Protein AF-A0A380P853-F1 (afdb_monomer)

Organism: Weissella viridescens (NCBI:txid1629)

Structure (mmCIF, N/CA/C/O backbone):
data_AF-A0A380P853-F1
#
_entry.id   AF-A0A380P853-F1
#
loop_
_atom_site.group_PDB
_atom_site.id
_atom_site.type_symbol
_atom_site.label_atom_id
_atom_site.label_alt_id
_atom_site.label_comp_id
_atom_site.label_asym_id
_atom_site.label_entity_id
_atom_site.label_seq_id
_atom_site.pdbx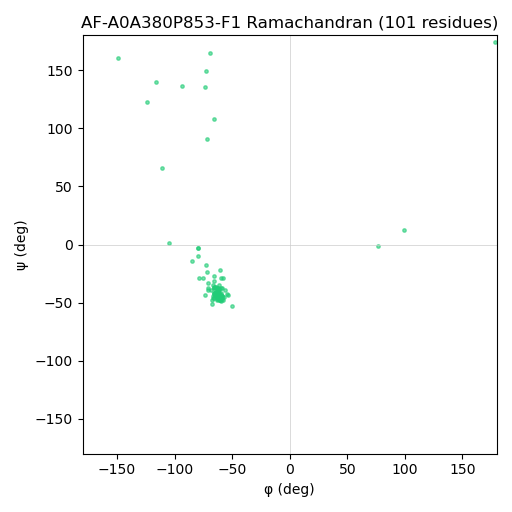_PDB_ins_code
_atom_site.Cartn_x
_atom_site.Cartn_y
_atom_site.Cartn_z
_atom_site.occupancy
_atom_site.B_iso_or_equiv
_atom_site.auth_seq_id
_atom_site.auth_comp_id
_atom_site.auth_asym_id
_atom_site.auth_atom_id
_atom_site.pdbx_PDB_model_num
ATOM 1 N N . MET A 1 1 ? 10.423 14.005 13.759 1.00 86.38 1 MET A N 1
ATOM 2 C CA . MET A 1 1 ? 11.575 13.554 12.939 1.00 86.38 1 MET A CA 1
ATOM 3 C C . MET A 1 1 ? 11.559 12.059 12.640 1.00 86.38 1 MET A C 1
ATOM 5 O O . MET A 1 1 ? 11.728 11.718 11.480 1.00 86.38 1 MET A O 1
ATOM 9 N N . VAL A 1 2 ? 11.322 11.178 13.622 1.00 93.44 2 VAL A N 1
ATOM 10 C CA . VAL A 1 2 ? 11.344 9.708 13.429 1.00 93.44 2 VAL A CA 1
ATOM 11 C C . VAL A 1 2 ? 10.426 9.224 12.297 1.00 93.44 2 VAL A C 1
ATOM 13 O O . VAL A 1 2 ? 10.864 8.444 11.462 1.00 93.44 2 VAL A O 1
ATOM 16 N N . ALA A 1 3 ? 9.197 9.743 12.199 1.00 87.69 3 ALA A N 1
ATOM 17 C CA . ALA A 1 3 ? 8.273 9.385 11.116 1.00 87.69 3 ALA A CA 1
ATOM 18 C C . ALA A 1 3 ? 8.860 9.656 9.716 1.00 87.69 3 ALA A C 1
ATOM 20 O O . ALA A 1 3 ? 8.829 8.788 8.851 1.00 87.69 3 ALA A O 1
ATOM 21 N N . ASN A 1 4 ? 9.478 10.824 9.516 1.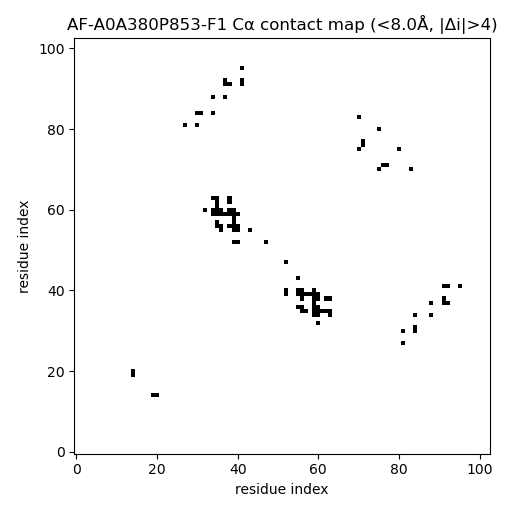00 91.56 4 ASN A N 1
ATOM 22 C CA . ASN A 1 4 ? 10.081 11.192 8.232 1.00 91.56 4 ASN A CA 1
ATOM 23 C C . ASN A 1 4 ? 11.287 10.303 7.895 1.00 91.56 4 ASN A C 1
ATOM 25 O O . ASN A 1 4 ? 11.487 9.966 6.732 1.00 91.56 4 ASN A O 1
ATOM 29 N N . ALA A 1 5 ? 12.064 9.895 8.904 1.00 94.12 5 ALA A N 1
ATOM 30 C CA . ALA A 1 5 ? 13.174 8.965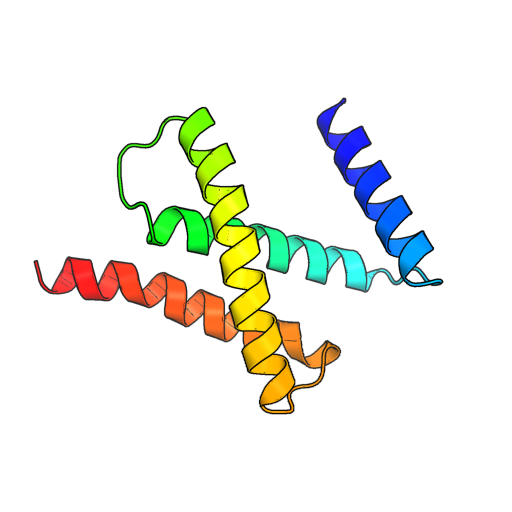 8.717 1.00 94.12 5 ALA A CA 1
ATOM 31 C C . ALA A 1 5 ? 12.684 7.570 8.289 1.00 94.12 5 ALA A C 1
ATOM 33 O O . ALA A 1 5 ? 13.256 6.987 7.373 1.00 94.12 5 ALA A O 1
ATOM 34 N N . LEU A 1 6 ? 11.599 7.065 8.889 1.00 91.62 6 LEU A N 1
ATOM 35 C CA . LEU A 1 6 ? 10.986 5.786 8.504 1.00 91.62 6 LEU A CA 1
ATOM 36 C C . LEU A 1 6 ? 10.432 5.822 7.073 1.00 91.62 6 LEU A C 1
ATOM 38 O O . LEU A 1 6 ? 10.649 4.883 6.310 1.00 91.62 6 LEU A O 1
ATOM 42 N N . ILE A 1 7 ? 9.776 6.922 6.689 1.00 88.00 7 ILE A N 1
ATOM 43 C CA . ILE A 1 7 ? 9.270 7.119 5.322 1.00 88.00 7 ILE A CA 1
ATOM 44 C C . ILE A 1 7 ? 10.431 7.168 4.318 1.00 88.00 7 ILE A C 1
ATOM 46 O O . ILE A 1 7 ? 10.394 6.480 3.29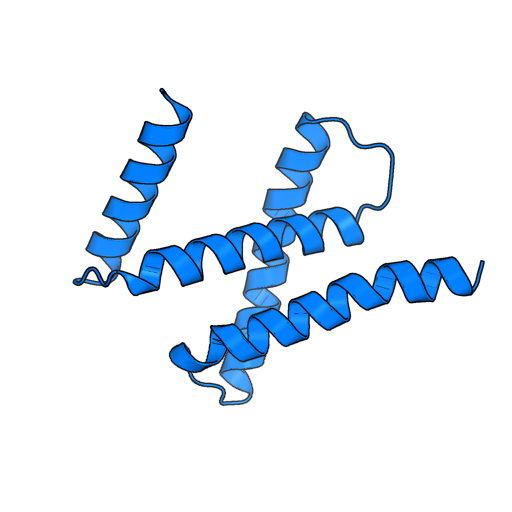8 1.00 88.00 7 ILE A O 1
ATOM 50 N N . GLY A 1 8 ? 11.484 7.939 4.615 1.00 90.00 8 GLY A N 1
ATOM 51 C CA . GLY A 1 8 ? 12.663 8.048 3.753 1.00 90.00 8 GLY A CA 1
ATOM 52 C C . GLY A 1 8 ? 13.407 6.720 3.588 1.00 90.00 8 GLY A C 1
ATOM 53 O O . GLY A 1 8 ? 13.777 6.355 2.474 1.00 90.00 8 GLY A O 1
ATOM 54 N N . LEU A 1 9 ? 13.569 5.963 4.677 1.00 93.31 9 LEU A N 1
ATOM 55 C CA . LEU A 1 9 ? 14.205 4.645 4.654 1.00 93.31 9 LEU A CA 1
ATOM 56 C C . LEU A 1 9 ? 13.378 3.636 3.845 1.00 93.31 9 LEU A C 1
ATOM 58 O O . LEU A 1 9 ? 13.939 2.912 3.025 1.00 93.31 9 LEU A O 1
ATOM 62 N N . GLY A 1 10 ? 12.051 3.628 4.009 1.00 90.00 10 GLY A N 1
ATOM 63 C CA . GLY A 1 10 ? 11.160 2.792 3.201 1.00 90.00 10 GLY A CA 1
ATOM 64 C C . GLY A 1 10 ? 11.279 3.091 1.703 1.00 90.00 10 GLY A C 1
ATOM 65 O O . GLY A 1 10 ? 11.418 2.170 0.901 1.00 90.00 10 GLY A O 1
ATOM 66 N N . GLY A 1 11 ? 11.316 4.373 1.328 1.00 88.12 11 GLY A N 1
ATOM 67 C CA . GLY A 1 11 ? 11.526 4.789 -0.062 1.00 88.12 11 GLY A CA 1
ATOM 68 C C . GLY A 1 11 ? 12.874 4.333 -0.631 1.00 88.12 11 GLY A C 1
ATOM 69 O O . GLY A 1 11 ? 12.928 3.830 -1.753 1.00 88.12 11 GLY A O 1
ATOM 70 N N . ALA A 1 12 ? 13.951 4.439 0.155 1.00 90.44 12 ALA A N 1
ATOM 71 C CA . ALA A 1 12 ? 15.284 3.992 -0.251 1.00 90.44 12 ALA A CA 1
ATOM 72 C C . ALA A 1 12 ? 15.351 2.471 -0.485 1.00 90.44 12 ALA A C 1
ATOM 74 O O . ALA A 1 12 ? 15.938 2.031 -1.474 1.00 90.44 12 ALA A O 1
ATOM 75 N N . LEU A 1 13 ? 14.713 1.670 0.378 1.00 92.62 13 LEU A N 1
ATOM 76 C CA . LEU A 1 13 ? 14.638 0.214 0.209 1.00 92.62 13 LEU A CA 1
ATOM 77 C C . LEU A 1 13 ? 13.855 -0.180 -1.049 1.00 92.62 13 LEU A C 1
ATOM 79 O O . LEU A 1 13 ? 14.279 -1.075 -1.777 1.00 92.62 13 LEU A O 1
ATOM 83 N N . VAL A 1 14 ? 12.744 0.502 -1.339 1.00 87.56 14 VAL A N 1
ATOM 84 C CA . VAL A 1 14 ? 11.949 0.246 -2.551 1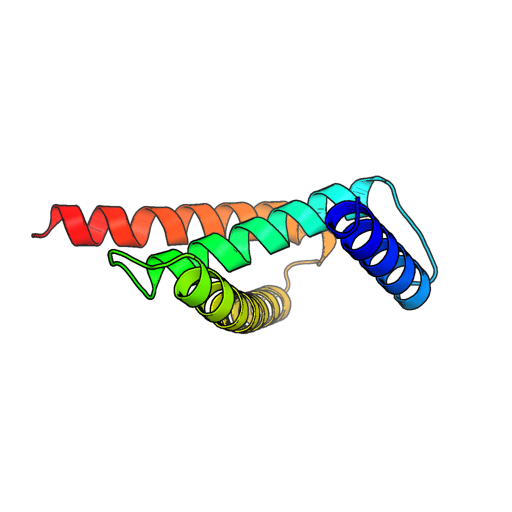.00 87.56 14 VAL A CA 1
ATOM 85 C C . VAL A 1 14 ? 12.737 0.592 -3.815 1.00 87.56 14 VAL A C 1
ATOM 87 O O . VAL A 1 14 ? 12.742 -0.191 -4.763 1.00 87.56 14 VAL A O 1
ATOM 90 N N . ALA A 1 15 ? 13.440 1.727 -3.829 1.00 90.19 15 ALA A N 1
ATOM 91 C CA . ALA A 1 15 ? 14.294 2.111 -4.952 1.00 90.19 15 ALA A CA 1
ATOM 92 C C . ALA A 1 15 ? 15.439 1.109 -5.171 1.00 90.19 15 ALA A C 1
ATOM 94 O O . ALA A 1 15 ? 15.717 0.726 -6.307 1.00 90.19 15 ALA A O 1
ATOM 95 N N . GLN A 1 16 ? 16.064 0.631 -4.088 1.00 94.00 16 GLN A N 1
ATOM 96 C CA . GLN A 1 16 ? 17.089 -0.411 -4.168 1.00 94.00 16 GLN A CA 1
ATOM 97 C C . GLN A 1 16 ? 16.518 -1.720 -4.729 1.00 94.00 16 GLN A C 1
ATOM 99 O O . GLN A 1 16 ? 17.134 -2.317 -5.606 1.00 94.00 16 GLN A O 1
ATOM 104 N N . ASN A 1 17 ? 15.337 -2.143 -4.267 1.00 90.81 17 ASN A N 1
ATOM 105 C CA . ASN A 1 17 ? 14.677 -3.360 -4.741 1.00 90.81 17 ASN A CA 1
ATOM 106 C C . ASN A 1 17 ? 14.320 -3.294 -6.234 1.00 90.81 17 ASN A C 1
ATOM 108 O O . ASN A 1 17 ? 14.429 -4.292 -6.939 1.00 90.81 17 ASN A O 1
ATOM 112 N N . ASN A 1 18 ? 13.898 -2.126 -6.719 1.00 86.56 18 ASN A N 1
ATOM 113 C CA . ASN A 1 18 ? 13.495 -1.952 -8.113 1.00 86.56 18 ASN A CA 1
ATOM 114 C C . ASN A 1 18 ? 14.683 -1.660 -9.051 1.00 86.56 18 ASN A C 1
ATOM 116 O O . ASN A 1 18 ? 14.526 -1.745 -10.265 1.00 86.56 18 ASN A O 1
ATOM 120 N N . GLY A 1 19 ? 15.862 -1.316 -8.519 1.00 90.62 19 GLY A N 1
ATOM 121 C CA . GLY A 1 19 ? 17.071 -1.019 -9.298 1.00 90.62 19 GLY A CA 1
ATOM 122 C C . GLY A 1 19 ? 17.085 0.358 -9.973 1.00 90.62 19 GLY A C 1
ATOM 123 O O . GLY A 1 19 ? 18.073 0.720 -10.609 1.00 90.62 19 GLY A O 1
ATOM 124 N N . PHE A 1 20 ? 16.019 1.144 -9.826 1.00 86.56 20 PHE A N 1
ATOM 125 C CA . PHE A 1 20 ? 15.911 2.517 -10.307 1.00 86.56 20 PHE A CA 1
ATOM 126 C C . PHE A 1 20 ? 14.996 3.334 -9.387 1.00 86.56 20 PHE A C 1
ATOM 128 O O . PHE A 1 20 ? 14.182 2.788 -8.638 1.00 86.56 20 PHE A O 1
ATOM 135 N N . ALA A 1 21 ? 15.128 4.657 -9.454 1.00 86.38 21 ALA A N 1
ATOM 136 C CA . ALA A 1 21 ? 14.257 5.596 -8.764 1.00 86.38 21 ALA A CA 1
ATOM 137 C C . ALA A 1 21 ? 13.658 6.569 -9.784 1.00 86.38 21 ALA A C 1
ATOM 139 O O . ALA A 1 21 ? 14.394 7.260 -10.486 1.00 86.38 21 ALA A O 1
ATOM 140 N N . ASP A 1 22 ? 12.331 6.631 -9.845 1.00 83.56 22 ASP A N 1
ATOM 141 C CA . ASP A 1 22 ? 11.580 7.587 -10.661 1.00 83.56 22 ASP A CA 1
ATOM 142 C C . ASP A 1 22 ? 10.765 8.513 -9.739 1.00 83.56 22 ASP A C 1
ATOM 144 O O . ASP A 1 22 ? 10.183 8.070 -8.745 1.00 83.56 22 ASP A O 1
ATOM 148 N N . VAL A 1 23 ? 10.706 9.808 -10.062 1.00 81.50 23 VAL A N 1
ATOM 149 C CA . VAL A 1 23 ? 9.950 10.826 -9.304 1.00 81.50 23 VAL A CA 1
ATOM 150 C C . VAL A 1 23 ? 8.457 10.464 -9.201 1.00 81.50 23 VAL A C 1
ATOM 152 O O . VAL A 1 23 ? 7.800 10.763 -8.202 1.00 81.50 23 VAL A O 1
ATOM 155 N N . ASN A 1 24 ? 7.922 9.745 -10.186 1.00 78.75 24 ASN A N 1
ATOM 156 C CA . ASN A 1 24 ? 6.543 9.270 -10.227 1.00 78.75 24 ASN A CA 1
ATOM 157 C C . ASN A 1 24 ? 6.255 8.115 -9.251 1.00 78.75 24 ASN A C 1
ATOM 159 O O . ASN A 1 24 ? 5.082 7.884 -8.931 1.00 78.75 24 ASN A O 1
ATOM 163 N N . MET A 1 25 ? 7.276 7.414 -8.736 1.00 76.69 25 MET A N 1
ATOM 164 C CA . MET A 1 25 ? 7.096 6.303 -7.784 1.00 76.69 25 MET A CA 1
ATOM 165 C C . MET A 1 25 ? 6.519 6.769 -6.442 1.00 76.69 25 MET A C 1
ATOM 167 O O . MET A 1 25 ? 5.756 6.039 -5.802 1.00 76.69 25 MET A O 1
ATOM 171 N N . GLY A 1 26 ? 6.836 8.001 -6.026 1.00 78.75 26 GLY A N 1
ATOM 172 C CA . GLY A 1 26 ? 6.301 8.587 -4.795 1.00 78.75 26 GLY A CA 1
ATOM 173 C C . GLY A 1 26 ? 4.781 8.742 -4.845 1.00 78.75 26 GLY A C 1
ATOM 174 O O . GLY A 1 26 ? 4.084 8.362 -3.906 1.00 78.75 26 GLY A O 1
ATOM 175 N N . ILE A 1 27 ? 4.257 9.205 -5.984 1.00 80.00 27 ILE A N 1
ATOM 176 C CA . ILE A 1 27 ? 2.814 9.374 -6.201 1.00 80.00 27 ILE A CA 1
ATOM 177 C C . ILE A 1 27 ? 2.102 8.020 -6.110 1.00 80.00 27 ILE A C 1
ATOM 179 O O . ILE A 1 27 ? 1.095 7.905 -5.415 1.00 80.00 27 ILE A O 1
ATOM 183 N N . GLY A 1 28 ? 2.644 6.979 -6.755 1.00 76.69 28 GLY A N 1
ATOM 184 C CA . GLY A 1 28 ? 2.081 5.626 -6.679 1.00 76.69 28 GLY A CA 1
ATOM 185 C C . GLY A 1 28 ? 2.040 5.087 -5.247 1.00 76.69 28 GLY A C 1
ATOM 186 O O . GLY A 1 28 ? 1.030 4.538 -4.813 1.00 76.69 28 GLY A O 1
ATOM 187 N N . THR A 1 29 ? 3.105 5.323 -4.479 1.00 79.31 29 THR A N 1
ATOM 188 C CA . THR A 1 29 ? 3.208 4.873 -3.082 1.00 79.31 29 THR A CA 1
ATOM 189 C C . THR A 1 29 ? 2.165 5.542 -2.181 1.00 79.31 29 THR A C 1
ATOM 191 O O . THR A 1 29 ? 1.546 4.867 -1.359 1.00 79.31 29 THR A O 1
ATOM 194 N N . ILE A 1 30 ? 1.913 6.845 -2.361 1.00 82.88 30 ILE A N 1
ATOM 195 C CA . ILE A 1 30 ? 0.886 7.580 -1.602 1.00 82.88 30 ILE A CA 1
ATOM 196 C C . ILE A 1 30 ? -0.511 7.026 -1.899 1.00 82.88 30 ILE A C 1
ATOM 198 O O . ILE A 1 30 ? -1.287 6.796 -0.975 1.00 82.88 30 ILE A O 1
ATOM 202 N N . VAL A 1 31 ? -0.824 6.769 -3.172 1.00 79.06 31 VAL A N 1
ATOM 203 C CA . VAL A 1 31 ? -2.131 6.221 -3.572 1.00 79.06 31 VAL A CA 1
ATOM 204 C C . VAL A 1 31 ? -2.358 4.842 -2.951 1.00 79.06 31 VAL A C 1
ATOM 206 O O . VAL A 1 31 ? -3.417 4.599 -2.380 1.00 79.06 31 VAL A O 1
ATOM 209 N N . VAL A 1 32 ? -1.350 3.964 -2.986 1.00 79.81 32 VAL A N 1
ATOM 210 C CA . VAL A 1 32 ? -1.415 2.631 -2.360 1.00 79.81 32 VAL A CA 1
ATOM 211 C C . VAL A 1 32 ? -1.607 2.725 -0.842 1.00 79.81 32 VAL A C 1
ATOM 213 O O . VAL A 1 32 ? -2.388 1.959 -0.268 1.00 79.81 32 VAL A O 1
ATOM 216 N N . ALA A 1 33 ? -0.929 3.670 -0.184 1.00 84.38 33 ALA A N 1
ATOM 217 C CA . ALA A 1 33 ? -1.080 3.897 1.250 1.00 84.38 33 ALA A CA 1
ATOM 218 C C . ALA A 1 33 ? -2.509 4.344 1.600 1.00 84.38 33 ALA A C 1
ATOM 220 O O . ALA A 1 33 ? -3.136 3.754 2.479 1.00 84.38 33 ALA A O 1
ATOM 221 N N . LEU A 1 34 ? -3.052 5.325 0.872 1.00 85.44 34 LEU A N 1
ATOM 222 C CA . LEU A 1 34 ? -4.423 5.807 1.065 1.00 85.44 34 LEU A CA 1
ATOM 223 C C . LEU A 1 34 ? -5.460 4.709 0.791 1.00 85.44 34 LEU A C 1
ATOM 225 O O . LEU A 1 34 ? -6.392 4.549 1.575 1.00 85.44 34 LEU A O 1
ATOM 229 N N . ALA A 1 35 ? -5.271 3.909 -0.262 1.00 82.06 35 ALA A N 1
ATOM 230 C CA . ALA A 1 35 ? -6.138 2.775 -0.583 1.00 82.06 35 ALA A CA 1
ATOM 231 C C . ALA A 1 35 ? -6.215 1.765 0.564 1.00 82.06 35 ALA A C 1
ATOM 233 O O . ALA A 1 35 ? -7.301 1.362 0.974 1.00 82.06 35 ALA A O 1
ATOM 234 N N . SER A 1 36 ? -5.054 1.394 1.105 1.00 84.88 36 SER A N 1
ATOM 235 C CA . SER A 1 36 ? -4.948 0.436 2.207 1.00 84.88 36 SER A CA 1
ATOM 236 C C . SER A 1 36 ? -5.662 0.938 3.466 1.00 84.88 36 SER A C 1
ATOM 238 O O . SER A 1 36 ? -6.321 0.155 4.147 1.00 84.88 36 SER A O 1
ATOM 240 N N . ILE A 1 37 ? -5.572 2.244 3.752 1.00 85.81 37 ILE A N 1
ATOM 241 C CA . ILE A 1 37 ? -6.247 2.873 4.895 1.00 85.81 37 ILE A CA 1
ATOM 242 C C . ILE A 1 37 ? -7.764 2.861 4.711 1.00 85.81 37 ILE A C 1
ATOM 244 O O . ILE A 1 37 ? -8.472 2.385 5.594 1.00 85.81 37 ILE A O 1
ATOM 248 N N . ILE A 1 38 ? -8.252 3.323 3.557 1.00 83.94 38 ILE A N 1
ATOM 249 C CA . ILE A 1 38 ? -9.688 3.395 3.264 1.00 83.94 38 ILE A CA 1
ATOM 250 C C . ILE A 1 38 ? -10.314 2.000 3.297 1.00 83.94 38 ILE A C 1
ATOM 252 O O . ILE A 1 38 ? -11.343 1.811 3.933 1.00 83.94 38 ILE A O 1
ATOM 256 N N . ILE A 1 39 ? -9.687 1.007 2.658 1.00 82.88 39 ILE A N 1
ATOM 257 C CA . ILE A 1 39 ? -10.193 -0.373 2.654 1.00 82.88 39 ILE A CA 1
ATOM 258 C C . ILE A 1 39 ? -10.276 -0.922 4.082 1.00 82.88 39 ILE A C 1
ATOM 260 O O . ILE A 1 39 ? -11.282 -1.532 4.440 1.00 82.88 39 ILE A O 1
ATOM 264 N N . GLY A 1 40 ? -9.251 -0.686 4.907 1.00 84.94 40 GLY A N 1
ATOM 265 C CA . GLY A 1 40 ? -9.282 -1.074 6.316 1.00 84.94 40 GLY A CA 1
ATOM 266 C C . GLY A 1 40 ? -10.434 -0.406 7.071 1.00 84.94 40 GLY A C 1
ATOM 267 O O . GLY A 1 40 ? -11.207 -1.084 7.741 1.00 84.94 40 GLY A O 1
ATOM 268 N N . GLU A 1 41 ? -10.590 0.907 6.927 1.00 80.75 41 GLU A N 1
ATOM 269 C CA . GLU A 1 41 ? -11.616 1.681 7.635 1.00 80.75 41 GLU A CA 1
ATOM 270 C C . GLU A 1 41 ? -13.046 1.309 7.209 1.00 80.75 41 GLU A C 1
ATOM 272 O O . GLU A 1 41 ? -13.927 1.198 8.058 1.00 80.75 41 GLU A O 1
ATOM 277 N N . VAL A 1 42 ? -13.277 1.028 5.922 1.00 79.25 42 VAL A N 1
ATOM 278 C CA . VAL A 1 42 ? -14.593 0.603 5.413 1.00 79.25 42 VAL A CA 1
ATOM 279 C C . VAL A 1 42 ? -15.008 -0.753 5.988 1.00 79.25 42 VAL A C 1
ATOM 281 O O . VAL A 1 42 ? -16.159 -0.919 6.395 1.00 79.25 42 VAL A O 1
ATOM 284 N N . ILE A 1 43 ? -14.086 -1.718 6.055 1.00 76.06 43 ILE A N 1
ATOM 285 C CA . ILE A 1 43 ? -14.383 -3.068 6.565 1.00 76.06 43 ILE A CA 1
ATOM 286 C C . ILE A 1 43 ? -14.735 -3.029 8.052 1.00 76.06 43 ILE A C 1
ATOM 288 O O . ILE A 1 43 ? -15.628 -3.749 8.498 1.00 76.06 43 ILE A O 1
ATOM 292 N N . PHE A 1 44 ? -14.061 -2.176 8.817 1.00 72.19 44 PHE A N 1
ATOM 293 C CA . PHE A 1 44 ? -14.281 -2.053 10.249 1.00 72.19 44 PHE A CA 1
ATOM 294 C C . PHE A 1 44 ? -14.935 -0.706 10.573 1.00 72.19 44 PHE A C 1
ATOM 296 O O . PHE A 1 44 ? -14.357 0.163 11.223 1.00 72.19 44 PHE A O 1
ATOM 303 N N . SER A 1 45 ? -16.169 -0.542 10.100 1.00 63.66 45 SER A N 1
ATOM 304 C CA . SER A 1 45 ? -16.981 0.649 10.356 1.00 63.66 45 SER A CA 1
ATOM 305 C C . SER A 1 45 ? -17.331 0.760 11.853 1.00 63.66 45 SER A C 1
ATOM 307 O O . SER A 1 45 ? -18.139 -0.015 12.364 1.00 63.66 45 SER A O 1
ATOM 309 N N . GLY A 1 46 ? -16.721 1.710 12.578 1.00 67.25 46 GLY A N 1
ATOM 310 C CA . GLY A 1 46 ? -16.989 1.947 14.005 1.00 67.25 46 GLY A CA 1
ATOM 311 C C . GLY A 1 46 ? -16.140 3.056 14.649 1.00 67.25 46 GLY A C 1
ATOM 312 O O . GLY A 1 46 ? -15.231 3.607 14.029 1.00 67.25 46 GLY A O 1
ATOM 313 N N . GLN A 1 47 ? -16.423 3.395 15.915 1.00 66.06 47 GLN A N 1
ATOM 314 C CA . GLN A 1 47 ? -15.580 4.303 16.709 1.00 66.06 47 GLN A CA 1
ATOM 315 C C . GLN A 1 47 ? -14.273 3.597 17.089 1.00 66.06 47 GLN A C 1
ATOM 317 O O . GLN A 1 47 ? -14.197 2.905 18.100 1.00 66.06 47 GLN A O 1
ATOM 322 N N . MET A 1 48 ? -13.253 3.745 16.247 1.00 68.19 48 MET A N 1
ATOM 323 C CA . MET A 1 48 ? -11.957 3.093 16.429 1.00 68.19 48 MET A CA 1
ATOM 324 C C . MET A 1 48 ? -10.962 3.988 17.162 1.00 68.19 48 MET A C 1
ATOM 326 O O . MET A 1 48 ? -10.805 5.166 16.824 1.00 68.19 48 MET A O 1
ATOM 330 N N . SER A 1 49 ? -10.235 3.411 18.121 1.00 83.25 49 SER A N 1
ATOM 331 C CA . SER A 1 49 ? -9.063 4.065 18.701 1.00 83.25 49 SER A CA 1
ATOM 332 C C . SER A 1 49 ? -7.922 4.136 17.676 1.00 83.25 49 SER A C 1
ATOM 334 O O . SER A 1 49 ? -7.925 3.454 16.648 1.00 83.25 49 SER A O 1
ATOM 336 N N . LEU A 1 50 ? -6.909 4.962 17.948 1.00 82.81 50 LEU A N 1
ATOM 337 C CA . LEU A 1 50 ? -5.747 5.100 17.062 1.00 82.81 50 LEU A CA 1
ATOM 338 C C . LEU A 1 50 ? -5.008 3.756 16.890 1.00 82.81 50 LEU A C 1
ATOM 340 O O . LEU A 1 50 ? -4.582 3.425 15.787 1.00 82.81 50 LEU A O 1
ATOM 344 N N . THR A 1 51 ? -4.922 2.954 17.954 1.00 86.12 51 THR A N 1
ATOM 345 C CA . THR A 1 51 ? -4.310 1.618 17.916 1.00 86.12 51 THR A CA 1
ATOM 346 C C . THR A 1 51 ? -5.093 0.664 17.026 1.00 86.12 51 THR A C 1
ATOM 348 O O . THR A 1 51 ? -4.487 -0.034 16.214 1.00 86.12 51 THR A O 1
ATOM 351 N N . ASP A 1 52 ? -6.424 0.680 17.127 1.00 84.56 52 ASP A N 1
ATOM 352 C CA . ASP A 1 52 ? -7.276 -0.161 16.286 1.00 84.56 52 ASP A CA 1
ATOM 353 C C . ASP A 1 52 ? -7.050 0.196 14.822 1.00 84.56 52 ASP A C 1
ATOM 355 O O . ASP A 1 52 ? -6.716 -0.685 14.040 1.00 84.56 52 ASP A O 1
ATOM 359 N N . ARG A 1 53 ? -7.061 1.493 14.476 1.00 83.50 53 ARG A N 1
ATOM 360 C CA . ARG A 1 53 ? -6.790 1.966 13.108 1.00 83.50 53 ARG A CA 1
ATOM 361 C C . ARG A 1 53 ? -5.457 1.462 12.559 1.00 83.50 53 ARG A C 1
ATOM 363 O O . ARG A 1 53 ? -5.408 1.044 11.408 1.00 83.50 53 ARG A O 1
ATOM 370 N N . LEU A 1 54 ? -4.383 1.470 13.351 1.00 87.56 54 LEU A N 1
ATOM 371 C CA . LEU A 1 54 ? -3.083 0.956 12.902 1.00 87.56 54 LEU A CA 1
ATOM 372 C C . LEU A 1 54 ? -3.146 -0.536 12.553 1.00 87.56 54 LEU A C 1
ATOM 374 O O . LEU A 1 54 ? -2.581 -0.946 11.540 1.00 87.56 54 LEU A O 1
ATOM 378 N N . ILE A 1 55 ? -3.861 -1.331 13.349 1.00 87.69 55 ILE A N 1
ATOM 379 C CA . ILE A 1 55 ? -4.069 -2.760 13.086 1.00 87.69 55 ILE A CA 1
ATOM 380 C C . ILE A 1 55 ? -4.929 -2.935 11.830 1.00 87.69 55 ILE A C 1
ATOM 382 O O . ILE A 1 55 ? -4.573 -3.707 10.936 1.00 87.69 55 ILE A O 1
ATOM 386 N N . THR A 1 56 ? -6.016 -2.175 11.709 1.00 86.25 56 THR A N 1
ATOM 387 C CA . THR A 1 56 ? -6.927 -2.243 10.565 1.00 86.25 56 THR A CA 1
ATOM 388 C C . THR A 1 56 ? -6.239 -1.898 9.248 1.00 86.25 56 THR A C 1
ATOM 390 O O . THR A 1 56 ? -6.495 -2.543 8.234 1.00 86.25 56 THR A O 1
ATOM 393 N N . VAL A 1 57 ? -5.324 -0.924 9.251 1.00 87.88 57 VAL A N 1
ATOM 394 C CA . VAL A 1 57 ? -4.531 -0.540 8.071 1.00 87.88 57 VAL A CA 1
ATOM 395 C C . VAL A 1 57 ? -3.627 -1.683 7.607 1.00 87.88 57 VAL A C 1
ATOM 397 O O . VAL A 1 57 ? -3.481 -1.891 6.401 1.00 87.88 57 VAL A O 1
ATOM 400 N N . VAL A 1 58 ? -3.056 -2.466 8.530 1.00 90.50 58 VAL A N 1
ATOM 401 C CA . VAL A 1 58 ? -2.264 -3.654 8.172 1.00 90.50 58 VAL A CA 1
ATOM 402 C C . VAL A 1 58 ? -3.142 -4.662 7.428 1.00 90.50 58 VAL A C 1
ATOM 404 O O . VAL A 1 58 ? -2.769 -5.101 6.339 1.00 90.50 58 VAL A O 1
ATOM 407 N N . PHE A 1 59 ? -4.339 -4.959 7.941 1.00 89.88 59 PHE A N 1
ATOM 408 C CA . PHE A 1 59 ? -5.294 -5.836 7.254 1.00 89.88 59 PHE A CA 1
ATOM 409 C C . PHE A 1 59 ? -5.762 -5.261 5.910 1.00 89.88 59 PHE A C 1
ATOM 411 O O . PHE A 1 59 ? -5.786 -5.979 4.908 1.00 89.88 59 PHE A O 1
ATOM 418 N N . GLY A 1 60 ? -6.053 -3.960 5.850 1.00 88.50 60 GLY A N 1
ATOM 419 C CA . GLY A 1 60 ? -6.423 -3.263 4.619 1.00 88.50 60 GLY A CA 1
ATOM 420 C C . GLY A 1 60 ? -5.339 -3.348 3.541 1.00 88.50 60 GLY A C 1
ATOM 421 O O . GLY A 1 60 ? -5.655 -3.571 2.373 1.00 88.50 60 GLY A O 1
ATOM 422 N N . SER A 1 61 ? -4.058 -3.283 3.923 1.00 89.12 61 SER A N 1
ATOM 423 C CA . SER A 1 61 ? -2.929 -3.425 2.990 1.00 89.12 61 SER A CA 1
ATOM 424 C C . SER A 1 61 ? -2.829 -4.823 2.369 1.00 89.12 61 SER A C 1
ATOM 426 O O . SER A 1 61 ? -2.518 -4.956 1.183 1.00 89.12 61 SER A O 1
ATOM 428 N N . ILE A 1 62 ? -3.149 -5.867 3.142 1.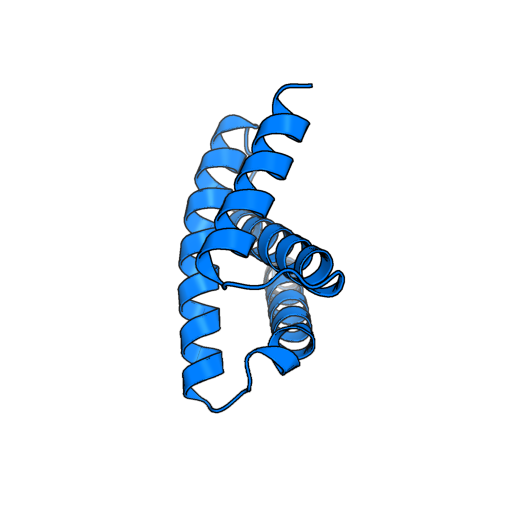00 91.25 62 ILE A N 1
ATOM 429 C CA . ILE A 1 62 ? -3.171 -7.257 2.675 1.00 91.25 62 ILE A CA 1
ATOM 430 C C . ILE A 1 62 ? -4.307 -7.443 1.665 1.00 91.25 62 ILE A C 1
ATOM 432 O O . ILE A 1 62 ? -4.087 -7.969 0.574 1.00 91.25 62 ILE A O 1
ATOM 436 N N . ILE A 1 63 ? -5.505 -6.955 1.994 1.00 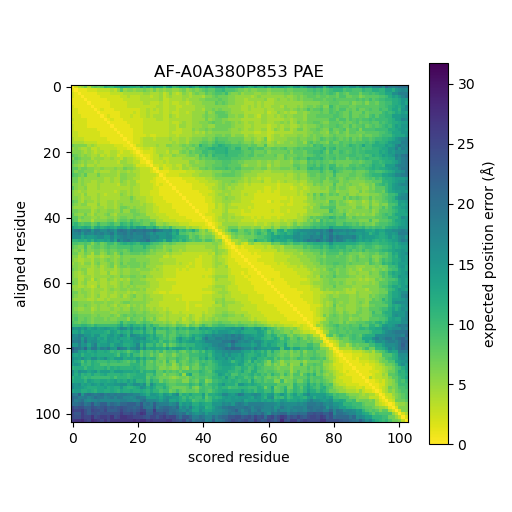88.06 63 ILE A N 1
ATOM 437 C CA . ILE A 1 63 ? -6.681 -7.031 1.116 1.00 88.06 63 ILE A CA 1
ATOM 438 C C . ILE A 1 63 ? -6.435 -6.262 -0.182 1.00 88.06 63 ILE A C 1
ATOM 440 O O . ILE A 1 63 ? -6.665 -6.799 -1.265 1.00 88.06 63 ILE A O 1
ATOM 444 N N . TYR A 1 64 ? -5.883 -5.050 -0.095 1.00 84.81 64 TYR A N 1
ATOM 445 C CA . TYR A 1 64 ? -5.495 -4.275 -1.272 1.00 84.81 64 TYR A CA 1
ATOM 446 C C . TYR A 1 64 ? -4.522 -5.049 -2.171 1.00 84.81 64 TYR A C 1
ATOM 448 O O . TYR A 1 64 ? -4.659 -5.027 -3.394 1.00 84.81 64 TYR A O 1
ATOM 456 N N . ARG A 1 65 ? -3.570 -5.790 -1.586 1.00 86.31 65 ARG A N 1
ATOM 457 C CA . ARG A 1 65 ? -2.629 -6.618 -2.350 1.00 86.31 65 ARG A CA 1
ATOM 458 C C . ARG A 1 65 ? -3.337 -7.721 -3.138 1.00 86.31 65 ARG A C 1
ATOM 460 O O . ARG A 1 65 ? -2.973 -7.946 -4.289 1.00 86.31 65 ARG A O 1
ATOM 467 N N . PHE A 1 66 ? -4.353 -8.365 -2.563 1.00 87.62 66 PHE A N 1
ATOM 468 C CA . PHE A 1 66 ? -5.163 -9.352 -3.283 1.00 87.62 66 PHE A CA 1
ATOM 469 C C . PHE A 1 66 ? -5.933 -8.720 -4.443 1.00 87.62 66 PHE A C 1
ATOM 471 O O . PHE A 1 66 ? -5.893 -9.246 -5.553 1.00 87.62 66 PHE A O 1
ATOM 478 N N . VAL A 1 67 ? -6.565 -7.565 -4.218 1.00 82.56 67 VAL A N 1
ATOM 479 C CA . VAL A 1 67 ? -7.269 -6.828 -5.281 1.00 82.56 67 VAL A CA 1
ATOM 480 C C . VAL A 1 67 ? -6.306 -6.458 -6.412 1.00 82.56 67 VAL A C 1
ATOM 482 O O . VAL A 1 67 ? -6.618 -6.671 -7.581 1.00 82.56 67 VAL A O 1
ATOM 485 N N . LEU A 1 68 ? -5.108 -5.973 -6.075 1.00 79.44 68 LEU A N 1
ATOM 486 C CA . LEU A 1 68 ? -4.076 -5.615 -7.048 1.00 79.44 68 LEU A CA 1
ATOM 487 C C . LEU A 1 68 ? -3.659 -6.821 -7.900 1.00 79.44 68 LEU A C 1
ATOM 489 O O . LEU A 1 68 ? -3.557 -6.700 -9.118 1.00 79.44 68 LEU A O 1
ATOM 493 N N . VAL A 1 69 ? -3.462 -7.993 -7.292 1.00 83.81 69 VAL A N 1
ATOM 494 C CA . VAL A 1 69 ? -3.117 -9.219 -8.032 1.00 83.81 69 VAL A CA 1
ATOM 495 C C . VAL A 1 69 ? -4.248 -9.643 -8.970 1.00 83.81 69 VAL A C 1
ATOM 497 O O . VAL A 1 69 ? -3.974 -10.004 -10.112 1.00 83.81 69 VAL A O 1
ATOM 500 N N . VAL A 1 70 ? -5.509 -9.559 -8.534 1.00 82.00 70 VAL A N 1
ATOM 501 C CA . VAL A 1 70 ? -6.673 -9.871 -9.384 1.00 82.00 70 VAL A CA 1
ATOM 502 C C . VAL A 1 70 ? -6.736 -8.936 -10.593 1.00 82.00 70 VAL A C 1
ATOM 504 O O . VAL A 1 70 ? -6.932 -9.394 -11.714 1.00 82.00 70 VAL A O 1
ATOM 507 N N . VAL A 1 71 ? -6.509 -7.638 -10.389 1.00 76.69 71 VAL A N 1
ATOM 508 C CA . VAL A 1 71 ? -6.462 -6.645 -11.473 1.00 76.69 71 VAL A CA 1
ATOM 509 C C . VAL A 1 71 ? -5.363 -6.959 -12.483 1.00 76.69 71 VAL A C 1
ATOM 511 O O . VAL A 1 71 ? -5.617 -6.948 -13.687 1.00 76.69 71 VAL A O 1
ATOM 514 N N . LEU A 1 72 ? -4.153 -7.258 -12.003 1.00 78.06 72 LEU A N 1
ATOM 515 C CA . LEU A 1 72 ? -3.031 -7.610 -12.873 1.00 78.06 72 LEU A CA 1
ATOM 516 C C . LEU A 1 72 ? -3.303 -8.911 -13.642 1.00 78.06 72 LEU A C 1
ATOM 518 O O . LEU A 1 72 ? -2.959 -9.012 -14.816 1.00 78.06 72 LEU A O 1
ATOM 522 N N . ALA A 1 73 ? -3.973 -9.884 -13.020 1.00 78.56 73 ALA A N 1
ATOM 523 C CA . ALA A 1 73 ? -4.348 -11.140 -13.668 1.00 78.56 73 ALA A CA 1
ATOM 524 C C . ALA A 1 73 ? -5.365 -10.955 -14.811 1.00 78.56 73 ALA A C 1
ATOM 526 O O . ALA A 1 73 ? -5.377 -11.750 -15.747 1.00 78.56 73 ALA A O 1
ATOM 527 N N . ILE A 1 74 ? -6.187 -9.900 -14.765 1.00 78.06 74 ILE A N 1
ATOM 528 C CA . ILE A 1 74 ? -7.151 -9.547 -15.824 1.00 78.06 74 ILE A CA 1
ATOM 529 C C . ILE A 1 74 ? -6.458 -8.825 -17.007 1.00 78.06 74 ILE A C 1
ATOM 531 O O . ILE A 1 74 ? -7.085 -8.570 -18.033 1.00 78.06 74 ILE A O 1
ATOM 535 N N . GLY A 1 75 ? -5.147 -8.564 -16.919 1.00 70.31 75 GLY A N 1
ATOM 536 C CA . GLY A 1 75 ? -4.328 -8.060 -18.029 1.00 70.31 75 GLY A CA 1
ATOM 537 C C . GLY A 1 75 ? -4.074 -6.553 -18.011 1.0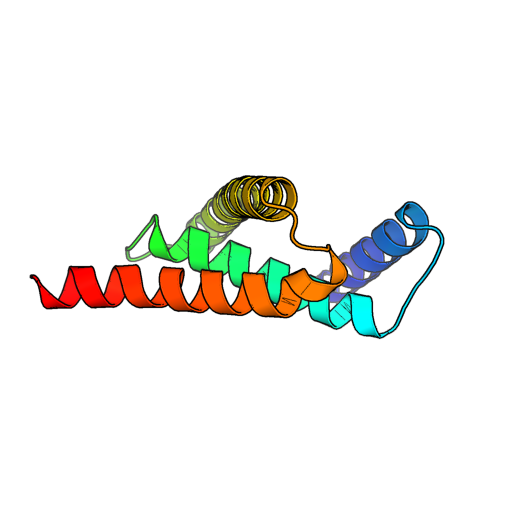0 70.31 75 GLY A C 1
ATOM 538 O O . GLY A 1 75 ? -3.592 -6.010 -19.003 1.00 70.31 75 GLY A O 1
ATOM 539 N N . PHE A 1 76 ? -4.375 -5.867 -16.905 1.00 71.56 76 PHE A N 1
ATOM 540 C CA . PHE A 1 76 ? -3.984 -4.468 -16.733 1.00 71.56 76 PHE A CA 1
ATOM 541 C C . PHE A 1 76 ? -2.481 -4.348 -16.459 1.00 71.56 76 PHE A C 1
ATOM 543 O O . PHE A 1 76 ? -1.924 -5.082 -15.641 1.00 71.56 76 PHE A O 1
ATOM 550 N N . SER A 1 77 ? -1.829 -3.392 -17.121 1.00 63.62 77 SER A N 1
ATOM 551 C CA . SER A 1 77 ? -0.414 -3.081 -16.904 1.00 63.62 77 SER A CA 1
ATOM 552 C C . SER A 1 77 ? -0.200 -2.364 -15.569 1.00 63.62 77 SER A C 1
ATOM 554 O O . SER A 1 77 ? -1.047 -1.591 -15.119 1.00 63.62 77 SER A O 1
ATOM 556 N N . ALA A 1 78 ? 0.965 -2.577 -14.948 1.00 60.00 78 ALA A N 1
ATOM 557 C CA . ALA A 1 78 ? 1.318 -1.961 -13.668 1.00 60.00 78 ALA A CA 1
ATOM 558 C C . ALA A 1 78 ? 1.326 -0.412 -13.714 1.00 60.00 78 ALA A C 1
ATOM 560 O O . ALA A 1 78 ? 1.039 0.248 -12.717 1.00 60.00 78 ALA A O 1
ATOM 561 N N . ASP A 1 79 ? 1.605 0.178 -14.876 1.00 60.22 79 ASP A N 1
ATOM 562 C CA . ASP A 1 79 ? 1.614 1.634 -15.061 1.00 60.22 79 ASP A CA 1
ATOM 563 C C . ASP A 1 79 ? 0.201 2.241 -15.129 1.00 60.22 79 ASP A C 1
ATOM 565 O O . ASP A 1 79 ? -0.028 3.354 -14.644 1.00 60.22 79 ASP A O 1
ATOM 569 N N . ASP A 1 80 ? -0.782 1.467 -15.601 1.00 63.28 80 ASP A N 1
ATOM 570 C CA . ASP A 1 80 ? -2.202 1.848 -15.630 1.00 63.28 80 ASP A CA 1
ATOM 571 C C . ASP A 1 80 ? -2.881 1.674 -14.260 1.00 63.28 80 ASP A C 1
ATOM 573 O O . ASP A 1 80 ? -4.044 2.051 -14.062 1.00 63.28 80 ASP A O 1
ATOM 577 N N . LEU A 1 81 ? -2.147 1.157 -13.263 1.00 59.41 81 LEU A N 1
ATOM 578 C CA . LEU A 1 81 ? -2.661 0.925 -11.914 1.00 59.41 81 LEU A CA 1
ATOM 579 C C . LEU A 1 81 ? -3.144 2.199 -11.236 1.00 59.41 81 LEU A C 1
ATOM 581 O O . LEU A 1 81 ? -3.969 2.092 -10.338 1.00 59.41 81 LEU A O 1
ATOM 585 N N . LYS A 1 82 ? -2.702 3.398 -11.634 1.00 63.44 82 LYS A N 1
ATOM 586 C CA . LYS A 1 82 ? -3.254 4.650 -11.080 1.00 63.44 82 LYS A CA 1
ATOM 587 C C . LYS A 1 82 ? -4.747 4.784 -11.384 1.00 63.44 82 LYS A C 1
ATOM 589 O O . LYS A 1 82 ? -5.516 5.157 -10.501 1.00 63.44 82 LYS A O 1
ATOM 594 N N . LEU A 1 83 ? -5.151 4.444 -12.607 1.00 68.56 83 LEU A N 1
ATOM 595 C CA . LEU A 1 83 ? -6.535 4.543 -13.064 1.00 68.56 83 LEU A CA 1
ATOM 596 C C . LEU A 1 83 ? -7.381 3.438 -12.426 1.00 68.56 83 LEU A C 1
ATOM 598 O O . LEU A 1 83 ? -8.446 3.711 -11.876 1.00 68.56 83 LEU A O 1
ATOM 602 N N . VAL A 1 84 ? -6.852 2.214 -12.382 1.00 68.25 84 VAL A N 1
ATOM 603 C CA . VAL A 1 84 ? -7.539 1.092 -11.729 1.00 68.25 84 VAL A CA 1
ATOM 604 C C . VAL A 1 84 ? -7.654 1.298 -10.214 1.00 68.25 84 VAL A C 1
ATOM 606 O O . VAL A 1 84 ? -8.725 1.092 -9.651 1.00 68.25 84 VAL A O 1
ATOM 609 N N . SER A 1 85 ? -6.603 1.788 -9.552 1.00 65.81 85 SER A N 1
ATOM 610 C CA . SER A 1 85 ? -6.630 2.104 -8.116 1.00 65.81 85 SER A CA 1
ATOM 611 C C . SER A 1 85 ? -7.641 3.201 -7.803 1.00 65.81 85 SER A C 1
ATOM 613 O O . SER A 1 85 ? -8.352 3.089 -6.810 1.00 65.81 85 SER A O 1
ATOM 615 N N . ALA A 1 86 ? -7.749 4.233 -8.649 1.00 71.00 86 ALA A N 1
ATOM 616 C CA . ALA A 1 86 ? -8.744 5.292 -8.487 1.00 71.00 86 ALA A CA 1
ATOM 617 C C . ALA A 1 86 ? -10.182 4.763 -8.625 1.00 71.00 86 ALA A C 1
ATOM 619 O O . ALA A 1 86 ? -11.042 5.129 -7.826 1.00 71.00 86 ALA A O 1
ATOM 620 N N . VAL A 1 87 ? -10.438 3.864 -9.583 1.00 76.69 87 VAL A N 1
ATOM 621 C CA . VAL A 1 87 ? -11.749 3.210 -9.745 1.00 76.69 87 VAL A CA 1
ATOM 622 C C . VAL A 1 87 ? -12.067 2.314 -8.548 1.00 76.69 87 VAL A C 1
ATOM 624 O O . VAL A 1 87 ? -13.163 2.400 -8.000 1.00 76.69 87 VAL A O 1
ATOM 627 N N . ILE A 1 88 ? -11.109 1.498 -8.097 1.00 70.88 88 ILE A N 1
ATOM 628 C CA . ILE A 1 88 ? -11.271 0.640 -6.915 1.00 70.88 88 ILE A CA 1
ATOM 629 C C . ILE A 1 88 ? -11.561 1.480 -5.676 1.00 70.88 88 ILE A C 1
ATOM 631 O O . ILE A 1 88 ? -12.489 1.154 -4.944 1.00 70.88 88 ILE A O 1
ATOM 635 N N . LEU A 1 89 ? -10.818 2.571 -5.455 1.00 68.25 89 LEU A N 1
ATOM 636 C CA . LEU A 1 89 ? -11.097 3.510 -4.367 1.00 68.25 89 LEU A CA 1
ATOM 637 C C . LEU A 1 89 ? -12.503 4.092 -4.486 1.00 68.25 89 LEU A C 1
ATOM 639 O O . LEU A 1 89 ? -13.223 4.137 -3.496 1.00 68.25 89 LEU A O 1
ATOM 643 N N . GLY A 1 90 ? -12.889 4.545 -5.680 1.00 74.00 90 GLY A N 1
ATOM 644 C CA . GLY A 1 90 ? -14.204 5.133 -5.926 1.00 74.00 90 GLY A CA 1
ATOM 645 C C . GLY A 1 90 ? -15.333 4.163 -5.585 1.00 74.00 90 GLY A C 1
ATOM 646 O O . GLY A 1 90 ? -16.269 4.529 -4.877 1.00 74.00 90 GLY A O 1
ATOM 647 N N . LEU A 1 91 ? -15.206 2.902 -6.005 1.00 72.62 91 LEU A N 1
ATOM 648 C CA . LEU A 1 91 ? -16.155 1.841 -5.668 1.00 72.62 91 LEU A CA 1
ATOM 649 C C . LEU A 1 91 ? -16.127 1.500 -4.171 1.00 72.62 91 LEU A C 1
ATOM 651 O O . LEU A 1 91 ? -17.184 1.390 -3.550 1.00 72.62 91 LEU A O 1
ATOM 655 N N . ALA A 1 92 ? -14.939 1.388 -3.573 1.00 67.69 92 ALA A N 1
ATOM 656 C CA . ALA A 1 92 ? -14.762 1.114 -2.148 1.00 67.69 92 ALA A CA 1
ATOM 657 C C . ALA A 1 92 ? -15.356 2.212 -1.256 1.00 67.69 92 ALA A C 1
ATOM 659 O O . ALA A 1 92 ? -15.896 1.902 -0.202 1.00 67.69 92 ALA A O 1
ATOM 660 N N . LEU A 1 93 ? -15.301 3.476 -1.683 1.00 69.12 93 LEU A N 1
ATOM 661 C CA . LEU A 1 93 ? -15.915 4.617 -0.997 1.00 69.12 93 LEU A CA 1
ATOM 662 C C . LEU A 1 93 ? -17.428 4.719 -1.244 1.00 69.12 93 LEU A C 1
ATOM 664 O O . LEU A 1 93 ? -18.160 5.219 -0.388 1.00 69.12 93 LEU A O 1
ATOM 668 N N . MET A 1 94 ? -17.922 4.242 -2.390 1.00 70.25 94 MET A N 1
ATOM 669 C CA . MET A 1 94 ? -19.362 4.158 -2.666 1.00 70.25 94 MET A CA 1
ATOM 670 C C . MET A 1 94 ? -20.055 3.076 -1.834 1.00 70.25 94 MET A C 1
ATOM 672 O O . MET A 1 94 ? -21.167 3.301 -1.363 1.00 70.25 94 MET A O 1
ATOM 676 N N . LEU A 1 95 ? -19.409 1.926 -1.629 1.00 67.12 95 LEU A N 1
ATOM 677 C CA . LEU A 1 95 ? -19.955 0.798 -0.866 1.00 67.12 95 LEU A CA 1
ATOM 678 C C . LEU A 1 95 ? -20.514 1.177 0.523 1.00 67.12 95 LEU A C 1
ATOM 680 O O . LEU A 1 95 ? -21.682 0.877 0.767 1.00 67.12 95 LEU A O 1
ATOM 684 N N . PRO A 1 96 ? -19.779 1.862 1.423 1.00 64.44 96 PRO A N 1
ATOM 685 C CA . PRO A 1 96 ? -20.307 2.232 2.737 1.00 64.44 96 PRO A CA 1
ATOM 686 C C . PRO A 1 96 ? -21.474 3.228 2.647 1.00 64.44 96 PRO A C 1
ATOM 688 O O . PRO A 1 96 ? -22.433 3.102 3.401 1.00 64.44 96 PRO A O 1
ATOM 691 N N . ASN A 1 97 ? -21.441 4.170 1.695 1.00 61.16 97 ASN A N 1
ATOM 692 C CA . ASN A 1 97 ? -22.506 5.165 1.512 1.00 61.16 97 ASN A CA 1
ATOM 693 C C . ASN A 1 97 ? -23.800 4.555 0.940 1.00 61.16 97 ASN A C 1
ATOM 695 O O . ASN A 1 97 ? -24.899 4.996 1.273 1.00 61.16 97 ASN A O 1
ATOM 699 N N . LEU A 1 98 ? -23.692 3.529 0.090 1.00 57.50 98 LEU A N 1
ATOM 700 C CA . LEU A 1 98 ? -24.852 2.790 -0.415 1.00 57.50 98 LEU A CA 1
ATOM 701 C C . LEU A 1 98 ? -25.483 1.919 0.675 1.00 57.50 98 LEU A C 1
ATOM 703 O O . LEU A 1 98 ? -26.706 1.837 0.753 1.00 57.50 98 LEU A O 1
ATOM 707 N N . VAL A 1 99 ? -24.664 1.312 1.537 1.00 54.34 99 VAL A N 1
ATOM 708 C CA . VAL A 1 99 ? -25.145 0.520 2.678 1.00 54.34 99 VAL A CA 1
ATOM 709 C C . VAL A 1 99 ? -25.819 1.415 3.725 1.00 54.34 99 VAL A C 1
ATOM 711 O O . VAL A 1 99 ? -26.876 1.044 4.229 1.00 54.34 99 VAL A O 1
ATOM 714 N N . SER A 1 100 ? -25.294 2.617 3.996 1.00 53.62 100 SER A N 1
ATOM 715 C CA . SER A 1 100 ? -25.934 3.566 4.921 1.00 53.62 100 SER A CA 1
ATOM 716 C C . SER A 1 100 ? -27.211 4.202 4.372 1.00 53.62 100 SER A C 1
ATOM 718 O O . SER A 1 100 ? -28.026 4.669 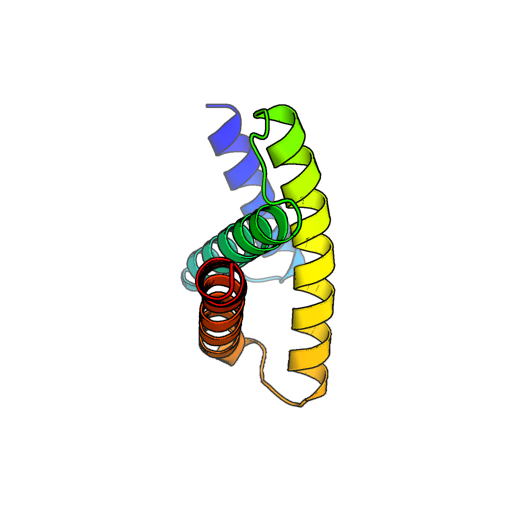5.151 1.00 53.62 100 SER A O 1
ATOM 720 N N . SER A 1 101 ? -27.389 4.258 3.047 1.00 49.94 101 SER A N 1
ATOM 721 C CA . SER A 1 101 ? -28.608 4.792 2.421 1.00 49.94 101 SER A CA 1
ATOM 722 C C . SER A 1 101 ? -29.772 3.789 2.404 1.00 49.94 101 SER A C 1
ATOM 724 O O . SER A 1 101 ? -30.883 4.171 2.038 1.00 49.94 101 SER A O 1
ATOM 726 N N . PHE A 1 102 ? -29.523 2.522 2.754 1.00 46.22 102 PHE A N 1
ATOM 727 C CA . PHE A 1 102 ? -30.534 1.463 2.868 1.00 46.22 102 PHE A CA 1
ATOM 728 C C . PHE A 1 102 ? -30.885 1.099 4.328 1.00 46.22 102 PHE A C 1
ATOM 730 O O . PHE A 1 102 ? -31.719 0.215 4.534 1.00 46.22 102 PHE A O 1
ATOM 737 N N . GLN A 1 103 ? -30.286 1.771 5.321 1.00 41.16 103 GLN A N 1
ATOM 738 C CA . GLN A 1 103 ? -30.727 1.784 6.727 1.00 41.16 103 GLN A CA 1
ATOM 739 C C . GLN A 1 103 ? -31.461 3.087 7.042 1.00 41.16 103 GLN A C 1
ATOM 741 O O . GLN A 1 103 ? -32.378 3.028 7.890 1.00 41.16 103 GLN A O 1
#

pLDDT: mean 78.35, std 11.51, range [41.16, 94.12]

Sequence (103 aa):
MVANALIGLGGALVAQNNGFADVNMGIGTIVVALASIIIGEVIFSGQMSLTDRLITVVFGSIIYRFVLVVVLAIGFSADDLKLVSAVILGLALMLPNLVSSFQ

Radius of gyration: 15.5 Å; Cα contacts (8 Å, |Δi|>4): 54; chains: 1; bounding box: 48×25×37 Å

Secondary structure (DSSP, 8-state):
-HHHHHHHHHHHHHHHHHT---THHHHHHHHHHHHHHHHHHHHT-S---HHHHHHHHHHHHHHHHHHHHHHHHTT--GGGHHHHHHHHHHHHHHHHHHHHTT-

Mean predicted aligned error: 7.84 Å

Foldseek 3Di:
DVVVVVVVVVQVVVCVVVVHDDPCVVVVVVLLQVQLQLQLCLVVPDDDDPVSSVVSSVVSSVVSVVVVVVVVVVPDDPVCVVVVSVVVSVVSVVVSVVVVVVD

Solvent-accessible surface area (backbone atoms only — not comparable to full-atom values): 5849 Å² total; per-residue (Å²): 110,69,69,60,53,55,54,53,50,53,52,50,53,52,28,61,75,68,74,54,81,59,84,67,53,60,59,55,52,50,52,53,51,51,46,12,40,51,52,16,48,61,76,59,74,68,97,66,53,75,68,52,49,58,54,34,28,56,54,12,42,54,53,47,50,53,54,52,51,54,46,44,73,75,67,53,55,83,84,55,39,65,61,54,50,50,50,51,47,51,50,59,61,43,51,60,57,57,56,60,72,76,108